Protein AF-A0A8S2S1P1-F1 (afdb_monomer_lite)

Secondary structure (DSSP, 8-state):
----EEEE--HHHHHTT--EEE-----TT-GGG----HHHHHHHH---TT---HHHHHHHHHHTTS---------GGG---PPP-EEEETTEEEES---

Radius of gyration: 19.14 Å; chains: 1; bounding box: 42×31×60 Å

InterPro domains:
  IPR007855 RNA-dependent RNA polymerase [PTHR23079] (1-99)
  IPR057596 RDRP, core domain [PF05183] (1-99)

Sequence (99 aa):
NRQYKYLHHTKSQLRGRQFWFYHHHHDDTDPRKINLSFPEAYKWMGDFDKEKNPAKYAACMALCFTSTTATVQVPEDKVLIGADIEINVNGRTLLFTDG

Foldseek 3Di:
DWDWDFDADDPVCVVVVHGDTDTADDDPVDRVRGDDDPVRVVVVLHDCVVPPDPVVVRVSSVVVVDDDDDDDDDDPVRDDDDDFDWDDDPNDIDTPPPD

Structure (mmCIF, N/CA/C/O backbone):
data_AF-A0A8S2S1P1-F1
#
_entry.id   AF-A0A8S2S1P1-F1
#
loop_
_atom_site.group_PDB
_atom_site.id
_atom_site.type_symbol
_atom_site.label_atom_id
_atom_site.label_alt_id
_atom_site.label_comp_id
_atom_site.label_asym_id
_atom_site.label_entity_id
_atom_site.label_seq_id
_atom_site.pdbx_PDB_ins_code
_atom_site.Cartn_x
_atom_site.Cartn_y
_atom_site.Cartn_z
_atom_site.occupancy
_atom_site.B_iso_or_equiv
_atom_site.auth_seq_id
_atom_site.auth_comp_id
_atom_site.auth_asym_id
_atom_site.auth_atom_id
_atom_site.pdbx_PDB_model_num
ATOM 1 N N . ASN A 1 1 ? 20.403 5.394 -19.483 1.00 76.69 1 ASN A N 1
ATOM 2 C CA . ASN A 1 1 ? 20.378 6.033 -18.147 1.00 76.69 1 ASN A CA 1
ATOM 3 C C . ASN A 1 1 ? 18.968 5.881 -17.581 1.00 76.69 1 ASN A C 1
ATOM 5 O O . ASN A 1 1 ? 18.040 6.137 -18.335 1.00 76.69 1 ASN A O 1
ATOM 9 N N . ARG A 1 2 ? 18.779 5.405 -16.341 1.00 85.81 2 ARG A N 1
ATOM 10 C CA . ARG A 1 2 ? 17.434 5.184 -15.759 1.00 85.81 2 ARG A CA 1
ATOM 11 C C . ARG A 1 2 ? 17.023 6.384 -14.907 1.00 85.81 2 ARG A C 1
ATOM 13 O O . ARG A 1 2 ? 17.799 6.811 -14.058 1.00 85.81 2 ARG A O 1
ATOM 20 N N . GLN A 1 3 ? 15.811 6.904 -15.110 1.00 87.81 3 GLN A N 1
ATOM 21 C CA . GLN A 1 3 ? 15.248 7.957 -14.261 1.00 87.81 3 GLN A CA 1
ATOM 22 C C . GLN A 1 3 ? 14.428 7.333 -13.130 1.00 87.81 3 GLN A C 1
ATOM 24 O O . GLN A 1 3 ? 13.398 6.707 -13.374 1.00 87.81 3 GLN A O 1
ATOM 29 N N . TYR A 1 4 ? 14.878 7.538 -11.898 1.00 91.19 4 TYR A N 1
ATOM 30 C CA . TYR A 1 4 ? 14.164 7.136 -10.693 1.00 91.19 4 TYR A CA 1
ATOM 31 C C . TYR A 1 4 ? 13.400 8.340 -10.140 1.00 91.19 4 TYR A C 1
ATOM 33 O O . TYR A 1 4 ? 13.974 9.424 -10.030 1.00 91.19 4 TYR A O 1
ATOM 41 N N . LYS A 1 5 ? 12.125 8.170 -9.781 1.00 91.62 5 LYS A N 1
ATOM 42 C CA . LYS A 1 5 ? 11.369 9.194 -9.042 1.00 91.62 5 LYS A CA 1
ATOM 43 C C . LYS A 1 5 ? 11.025 8.681 -7.653 1.00 91.62 5 LYS A C 1
ATOM 45 O O . LYS A 1 5 ? 10.918 7.476 -7.432 1.00 91.62 5 LYS A O 1
ATOM 50 N N . TYR A 1 6 ? 10.916 9.610 -6.713 1.00 91.44 6 TYR A N 1
ATOM 51 C CA . TYR A 1 6 ? 10.554 9.303 -5.338 1.00 91.44 6 TYR A CA 1
ATOM 52 C C . TYR A 1 6 ? 9.182 8.619 -5.288 1.00 91.44 6 TYR A C 1
ATOM 54 O O . TYR A 1 6 ? 8.262 9.043 -5.986 1.00 91.44 6 TYR A O 1
ATOM 62 N N . LEU A 1 7 ? 9.071 7.572 -4.472 1.00 89.50 7 LEU A N 1
ATOM 63 C CA . LEU A 1 7 ? 7.833 6.829 -4.267 1.00 89.50 7 LEU A CA 1
ATOM 64 C C . LEU A 1 7 ? 7.320 7.029 -2.838 1.00 89.50 7 LEU A C 1
ATOM 66 O O . LEU A 1 7 ? 6.251 7.604 -2.638 1.00 89.50 7 LEU A O 1
ATOM 70 N N . HIS A 1 8 ? 8.080 6.571 -1.836 1.00 89.81 8 HIS A N 1
ATOM 71 C CA . HIS A 1 8 ? 7.642 6.617 -0.442 1.00 89.81 8 HIS A CA 1
ATOM 72 C C . HIS A 1 8 ? 8.793 6.421 0.573 1.00 89.81 8 HIS A C 1
ATOM 74 O O . HIS A 1 8 ? 9.909 6.052 0.203 1.00 89.81 8 HIS A O 1
ATOM 80 N N . HIS A 1 9 ? 8.525 6.664 1.860 1.00 88.62 9 HIS A N 1
ATOM 81 C CA . HIS A 1 9 ? 9.381 6.295 2.991 1.00 88.62 9 HIS A CA 1
ATOM 82 C C . HIS A 1 9 ? 8.549 6.107 4.267 1.00 88.62 9 HIS A C 1
ATOM 84 O O . HIS A 1 9 ? 7.554 6.794 4.483 1.00 88.62 9 HIS A O 1
ATOM 90 N N . THR A 1 10 ? 9.011 5.245 5.169 1.00 84.75 10 THR A N 1
ATOM 91 C CA . THR A 1 10 ? 8.476 5.119 6.533 1.00 84.75 10 THR A CA 1
ATOM 92 C C . THR A 1 10 ? 9.235 6.003 7.528 1.00 84.75 10 THR A C 1
ATOM 94 O O . THR A 1 10 ? 10.340 6.481 7.260 1.00 84.75 10 THR A O 1
ATOM 97 N N . LYS A 1 11 ? 8.694 6.191 8.741 1.00 82.81 11 LYS A N 1
ATOM 98 C CA . LYS A 1 11 ? 9.359 6.974 9.803 1.00 82.81 11 LYS A CA 1
ATOM 99 C C . LYS A 1 11 ? 10.736 6.413 10.191 1.00 82.81 11 LYS A C 1
ATOM 101 O O . LYS A 1 11 ? 11.654 7.181 10.472 1.00 82.81 11 LYS A O 1
ATOM 106 N N . SER A 1 12 ? 10.896 5.089 10.235 1.00 84.88 12 SER A N 1
ATOM 107 C CA . SER A 1 12 ? 12.187 4.455 10.538 1.00 84.88 12 SER A CA 1
ATOM 108 C C . SER A 1 12 ? 13.194 4.675 9.411 1.00 84.88 12 SER A C 1
ATOM 110 O O . SER A 1 12 ? 14.338 5.030 9.692 1.00 84.88 12 SER A O 1
ATOM 112 N N . GLN A 1 13 ? 12.751 4.559 8.159 1.00 87.31 13 GLN A N 1
ATOM 113 C CA . GLN A 1 13 ? 13.567 4.841 6.980 1.00 87.31 13 GLN A CA 1
ATOM 114 C C . GLN A 1 13 ? 13.993 6.307 6.912 1.00 87.31 13 GLN A C 1
ATOM 116 O O . GLN A 1 13 ? 15.160 6.574 6.644 1.00 87.31 13 GLN A O 1
ATOM 121 N N . LEU A 1 14 ? 13.113 7.252 7.261 1.00 87.81 14 LEU A N 1
ATOM 122 C CA . LEU A 1 14 ? 13.458 8.674 7.311 1.00 87.81 14 LEU A CA 1
ATOM 123 C C . LEU A 1 14 ? 14.622 8.946 8.276 1.00 87.81 14 LEU A C 1
ATOM 125 O O . LEU A 1 14 ? 15.560 9.658 7.921 1.00 87.81 14 LEU A O 1
ATOM 129 N N . ARG A 1 15 ? 14.611 8.326 9.468 1.00 90.56 15 ARG A N 1
ATOM 130 C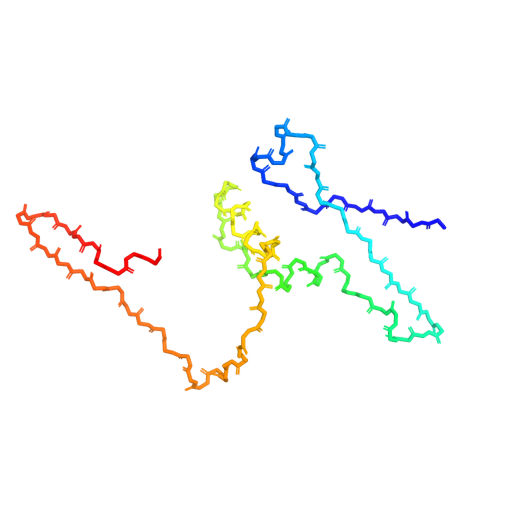 CA . ARG A 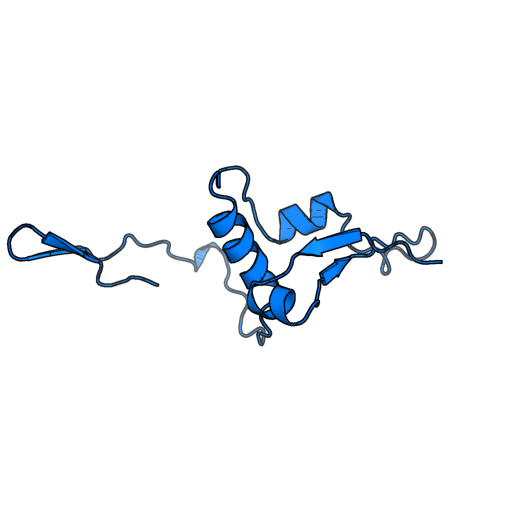1 15 ? 15.727 8.423 10.435 1.00 90.56 15 ARG A CA 1
ATOM 131 C C . ARG A 1 15 ? 17.033 7.873 9.862 1.00 90.56 15 ARG A C 1
ATOM 133 O O . ARG A 1 15 ? 18.091 8.438 10.116 1.00 90.56 15 ARG A O 1
ATOM 140 N N . GLY A 1 16 ? 16.947 6.799 9.080 1.00 93.38 16 GLY A N 1
ATOM 141 C CA . GLY A 1 16 ? 18.078 6.193 8.378 1.00 93.38 16 GLY A CA 1
ATOM 142 C C . GLY A 1 16 ? 18.439 6.855 7.045 1.00 93.38 16 GLY A C 1
ATOM 143 O O . GLY A 1 16 ? 19.345 6.363 6.379 1.00 93.38 16 GLY A O 1
ATOM 144 N N . ARG A 1 17 ? 17.750 7.934 6.633 1.00 92.19 17 ARG A N 1
ATOM 145 C CA . ARG A 1 17 ? 17.884 8.574 5.306 1.00 92.19 17 ARG A CA 1
ATOM 146 C C . ARG A 1 17 ? 17.686 7.596 4.139 1.00 92.19 17 ARG A C 1
ATOM 148 O O . ARG A 1 17 ? 18.346 7.697 3.108 1.00 92.19 17 ARG A O 1
ATOM 155 N N . GLN A 1 18 ? 16.783 6.641 4.315 1.00 91.88 18 GLN A N 1
ATOM 156 C CA . GLN A 1 18 ? 16.402 5.655 3.313 1.00 91.88 18 GLN A CA 1
ATOM 157 C C . GLN A 1 18 ? 15.074 6.054 2.672 1.00 91.88 18 GLN A C 1
ATOM 159 O O . GLN A 1 18 ? 14.160 6.520 3.351 1.00 91.88 18 GLN A O 1
ATOM 164 N N . PHE A 1 19 ? 14.967 5.853 1.362 1.00 91.00 19 PHE A N 1
ATOM 165 C CA . PHE A 1 19 ? 13.783 6.203 0.585 1.00 91.00 19 PHE A CA 1
ATOM 166 C C . PHE A 1 19 ? 13.576 5.168 -0.514 1.00 91.00 19 PHE A C 1
ATOM 168 O O . PHE A 1 19 ? 14.544 4.651 -1.078 1.00 91.00 19 PHE A O 1
ATOM 175 N N . TRP A 1 20 ? 12.318 4.895 -0.845 1.00 90.75 20 TRP A N 1
ATOM 176 C CA . TRP A 1 20 ? 11.979 4.114 -2.023 1.00 90.75 20 TRP A CA 1
ATOM 177 C C . TRP A 1 20 ? 11.865 5.021 -3.237 1.00 90.75 20 TRP A C 1
ATOM 179 O O . TRP A 1 20 ? 11.188 6.052 -3.215 1.00 90.75 20 TRP A O 1
ATOM 189 N N . PHE A 1 21 ? 12.512 4.593 -4.314 1.00 92.19 21 PHE A N 1
ATOM 190 C CA . PHE A 1 21 ? 12.408 5.213 -5.620 1.00 92.19 21 PHE A CA 1
ATOM 191 C C . PHE A 1 21 ? 11.937 4.182 -6.635 1.00 92.19 21 PHE A C 1
ATOM 193 O O . PHE A 1 21 ? 12.305 3.011 -6.565 1.00 92.19 21 PHE A O 1
ATOM 200 N N . TYR A 1 22 ? 11.152 4.640 -7.599 1.00 92.00 22 TYR A N 1
ATOM 201 C CA . TYR A 1 22 ? 10.591 3.809 -8.649 1.00 92.00 22 TYR A CA 1
ATOM 202 C C . TYR A 1 22 ? 11.040 4.306 -10.020 1.00 92.00 22 TYR A C 1
ATOM 204 O O . TYR A 1 22 ? 11.144 5.510 -10.266 1.00 92.00 22 TYR A O 1
ATOM 212 N N . HIS A 1 23 ? 11.335 3.368 -10.911 1.00 91.00 23 HIS A N 1
ATOM 213 C CA . HIS A 1 23 ? 11.670 3.644 -12.299 1.00 91.00 23 HIS A CA 1
ATOM 214 C C . HIS A 1 23 ? 10.639 2.948 -13.174 1.00 91.00 23 HIS A C 1
ATOM 216 O O . HIS A 1 23 ? 10.576 1.719 -13.188 1.00 91.00 23 HIS A O 1
ATOM 222 N N . HIS A 1 24 ? 9.856 3.741 -13.900 1.00 89.75 24 HIS A N 1
ATOM 223 C CA . HIS A 1 24 ? 9.012 3.209 -14.954 1.00 89.75 24 HIS A CA 1
ATOM 224 C C . HIS A 1 24 ? 9.884 2.875 -16.168 1.00 89.75 24 HIS A C 1
ATOM 226 O O . HIS A 1 24 ? 10.630 3.731 -16.650 1.00 89.75 24 HIS A O 1
ATOM 232 N N . HIS A 1 25 ? 9.794 1.634 -16.625 1.00 86.19 25 HIS A N 1
ATOM 233 C CA . HIS A 1 25 ? 10.502 1.101 -17.770 1.00 86.19 25 HIS A CA 1
ATOM 234 C C . HIS A 1 25 ? 9.479 0.673 -18.816 1.00 86.19 25 HIS A C 1
ATOM 236 O O . HIS A 1 25 ? 8.598 -0.138 -18.531 1.00 86.19 25 HIS A O 1
ATOM 242 N N . HIS A 1 26 ? 9.632 1.213 -20.020 1.00 78.75 26 HIS A N 1
ATOM 243 C CA . HIS A 1 26 ? 8.868 0.828 -21.193 1.00 78.75 26 HIS A CA 1
ATOM 244 C C . HIS A 1 26 ? 9.861 0.425 -22.280 1.00 78.75 26 HIS A C 1
ATOM 246 O O . HIS A 1 26 ? 10.769 1.195 -22.595 1.00 78.75 26 HIS A O 1
ATOM 252 N N . ASP A 1 27 ? 9.726 -0.794 -22.794 1.00 78.12 27 ASP A N 1
ATOM 253 C CA . ASP A 1 27 ? 10.562 -1.319 -23.869 1.00 78.12 27 ASP A CA 1
ATOM 254 C C . ASP A 1 27 ? 9.663 -1.633 -25.061 1.00 78.12 27 ASP A C 1
ATOM 256 O O . ASP A 1 27 ? 8.899 -2.598 -25.035 1.00 78.12 27 ASP A O 1
ATOM 260 N N . ASP A 1 28 ? 9.759 -0.807 -26.103 1.00 75.12 28 ASP A N 1
ATOM 261 C CA . ASP A 1 28 ? 8.966 -0.957 -27.328 1.00 75.12 28 ASP A CA 1
ATOM 262 C C . ASP A 1 28 ? 9.321 -2.243 -28.099 1.00 75.12 28 ASP A C 1
ATOM 264 O O . ASP A 1 28 ? 8.589 -2.653 -28.999 1.00 75.12 28 ASP A O 1
ATOM 268 N N . THR A 1 29 ? 10.439 -2.894 -27.755 1.00 79.38 29 THR A N 1
ATOM 269 C CA . THR A 1 29 ? 10.917 -4.124 -28.400 1.00 79.38 29 THR A CA 1
ATOM 270 C C . THR A 1 29 ? 10.580 -5.397 -27.621 1.00 79.38 29 THR A C 1
ATOM 272 O O . THR A 1 29 ? 10.557 -6.478 -28.211 1.00 79.38 29 THR A O 1
ATOM 275 N N . ASP A 1 30 ? 10.277 -5.293 -26.322 1.00 78.56 30 ASP A N 1
ATOM 276 C CA . ASP A 1 30 ? 9.866 -6.419 -25.479 1.00 78.56 30 ASP A CA 1
ATOM 277 C C . ASP A 1 30 ? 8.777 -5.994 -24.475 1.00 78.56 30 ASP A C 1
ATOM 279 O O . ASP A 1 30 ? 9.087 -5.519 -23.376 1.00 78.56 30 ASP A O 1
ATOM 283 N N . PRO A 1 31 ? 7.487 -6.225 -24.786 1.00 72.44 31 PRO A N 1
ATOM 284 C CA . PRO A 1 31 ? 6.381 -5.828 -23.917 1.00 72.44 31 PRO A CA 1
ATOM 285 C C . PRO A 1 31 ? 6.380 -6.548 -22.559 1.00 72.44 31 PRO A C 1
ATOM 287 O O . PRO A 1 31 ? 5.690 -6.119 -21.638 1.00 72.44 31 PRO A O 1
ATOM 290 N N . ARG A 1 32 ? 7.171 -7.617 -22.380 1.00 74.25 32 ARG A N 1
ATOM 291 C CA . ARG A 1 32 ? 7.329 -8.302 -21.082 1.00 74.25 32 ARG A CA 1
ATOM 292 C C . ARG A 1 32 ? 8.248 -7.541 -20.128 1.00 74.25 32 ARG A C 1
ATOM 294 O O . ARG A 1 32 ? 8.311 -7.876 -18.949 1.00 74.25 32 ARG A O 1
ATOM 301 N N . LYS A 1 33 ? 8.966 -6.531 -20.626 1.00 77.12 33 LYS A N 1
ATOM 302 C CA . LYS A 1 33 ? 9.816 -5.627 -19.838 1.00 77.12 33 LYS A CA 1
ATOM 303 C C . LYS A 1 33 ? 9.130 -4.300 -19.529 1.00 77.12 33 LYS A C 1
ATOM 305 O O . LYS A 1 33 ? 9.806 -3.343 -19.156 1.00 77.12 33 LYS A O 1
ATOM 310 N N . ILE A 1 34 ? 7.811 -4.235 -19.663 1.00 86.56 34 ILE A N 1
ATOM 311 C CA . ILE A 1 34 ? 7.015 -3.104 -19.197 1.00 86.56 34 ILE A CA 1
ATOM 312 C C . ILE A 1 34 ? 6.658 -3.329 -17.729 1.00 86.56 34 ILE A C 1
ATOM 314 O O . ILE A 1 34 ? 6.172 -4.393 -17.349 1.00 86.56 34 ILE A O 1
ATOM 318 N N . ASN A 1 35 ? 6.901 -2.321 -16.898 1.00 88.69 35 ASN A N 1
ATOM 319 C CA . ASN A 1 35 ? 6.304 -2.241 -15.568 1.00 88.69 35 ASN A CA 1
ATOM 320 C C . ASN A 1 35 ? 5.234 -1.142 -15.537 1.00 88.69 35 ASN A C 1
ATOM 322 O O . ASN A 1 35 ? 5.073 -0.389 -16.495 1.00 88.69 35 ASN A O 1
ATOM 326 N N . LEU A 1 36 ? 4.487 -1.063 -14.435 1.00 90.56 36 LEU A N 1
ATOM 327 C CA . LEU A 1 36 ? 3.448 -0.050 -14.265 1.00 90.56 36 LEU A CA 1
ATOM 328 C C . LEU A 1 36 ? 4.034 1.361 -14.420 1.00 90.56 36 LEU A C 1
ATOM 330 O O . LEU A 1 36 ? 5.143 1.653 -13.969 1.00 90.56 36 LEU A O 1
ATOM 334 N N . SER A 1 37 ? 3.292 2.266 -15.048 1.00 89.81 37 SER A N 1
ATOM 335 C CA . SER A 1 37 ? 3.583 3.696 -14.948 1.00 89.81 37 SER A CA 1
ATOM 336 C C . SER A 1 37 ? 3.437 4.169 -13.501 1.00 89.81 37 SER A C 1
ATOM 338 O O . SER A 1 37 ? 2.889 3.480 -12.644 1.00 89.81 37 SER A O 1
ATOM 340 N N . PHE A 1 38 ? 3.921 5.375 -13.201 1.00 87.25 38 PHE A N 1
ATOM 341 C CA . PHE A 1 38 ? 3.772 5.944 -11.858 1.00 87.25 38 PHE A CA 1
ATOM 342 C C . PHE A 1 38 ? 2.305 5.992 -11.386 1.00 87.25 38 PHE A C 1
ATOM 344 O O . PHE A 1 38 ? 2.031 5.474 -10.305 1.00 87.25 38 PHE A O 1
ATOM 351 N N . PRO A 1 39 ? 1.352 6.543 -12.166 1.00 87.50 39 PRO A N 1
ATOM 352 C CA . PRO A 1 39 ? -0.060 6.544 -11.779 1.00 87.50 39 PRO A CA 1
ATOM 353 C C . PRO A 1 39 ? -0.637 5.137 -11.587 1.00 87.50 39 PRO A C 1
ATOM 355 O O . PRO A 1 39 ? -1.377 4.899 -10.636 1.00 87.50 39 PRO A O 1
ATOM 358 N N . GLU A 1 40 ? -0.273 4.191 -12.453 1.00 89.69 40 GLU A N 1
ATOM 359 C CA . GLU A 1 40 ? -0.730 2.802 -12.345 1.00 89.69 40 GLU A CA 1
ATOM 360 C C . GLU A 1 40 ? -0.157 2.100 -11.112 1.00 89.69 40 GLU A C 1
ATOM 362 O O . GLU A 1 40 ? -0.874 1.351 -10.456 1.00 89.69 40 GLU A O 1
ATOM 367 N N . ALA A 1 41 ? 1.102 2.370 -10.756 1.00 88.94 41 ALA A N 1
ATOM 368 C CA . ALA A 1 41 ? 1.722 1.843 -9.546 1.00 88.94 41 ALA A CA 1
ATOM 369 C C . ALA A 1 41 ? 1.023 2.367 -8.282 1.00 88.94 41 ALA A C 1
ATOM 371 O O . ALA A 1 41 ? 0.720 1.575 -7.395 1.00 88.94 41 ALA A O 1
ATOM 372 N N . TYR A 1 42 ? 0.695 3.665 -8.216 1.00 86.25 42 TYR A N 1
ATOM 373 C CA . TYR A 1 42 ? -0.092 4.220 -7.104 1.00 86.25 42 TYR A CA 1
ATOM 374 C C . TYR A 1 42 ? -1.481 3.585 -7.023 1.00 86.25 42 TYR A C 1
ATOM 376 O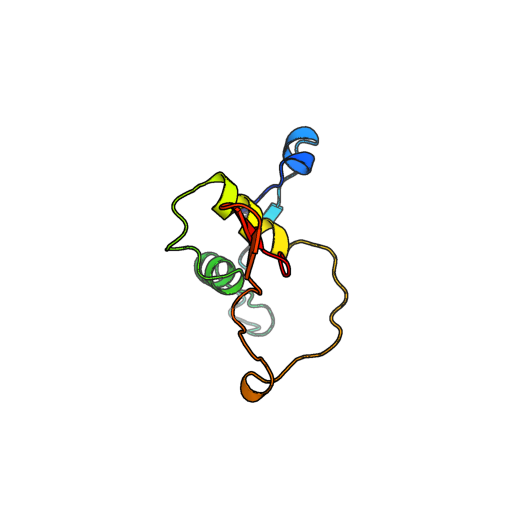 O . TYR A 1 42 ? -1.891 3.165 -5.947 1.00 86.25 42 TYR A O 1
ATOM 384 N N . LYS A 1 43 ? -2.165 3.435 -8.162 1.00 87.88 43 LYS A N 1
ATOM 385 C CA . LYS A 1 43 ? -3.472 2.770 -8.220 1.00 87.88 43 LYS A CA 1
ATOM 386 C C . LYS A 1 43 ? -3.401 1.306 -7.776 1.00 87.88 43 LYS A C 1
ATOM 388 O O . LYS A 1 43 ? -4.318 0.826 -7.120 1.00 87.88 43 LYS A O 1
ATOM 393 N N . TRP A 1 44 ? -2.326 0.599 -8.127 1.00 87.88 44 TRP A N 1
ATOM 394 C CA . TRP A 1 44 ? -2.086 -0.776 -7.687 1.00 87.88 44 TRP A CA 1
ATOM 395 C C . TRP A 1 44 ? -1.848 -0.872 -6.175 1.00 87.88 44 TRP A C 1
ATOM 397 O O . TRP A 1 44 ? -2.322 -1.816 -5.550 1.00 87.88 44 TRP A O 1
ATOM 407 N N . MET A 1 45 ? -1.153 0.104 -5.578 1.00 87.81 45 MET A N 1
ATOM 408 C CA . MET A 1 45 ? -0.949 0.157 -4.124 1.00 87.81 45 MET A CA 1
ATOM 409 C C . MET A 1 45 ? -2.266 0.349 -3.358 1.00 87.81 45 MET A C 1
ATOM 411 O O . MET A 1 45 ? -2.380 -0.100 -2.219 1.00 87.81 45 MET A O 1
ATOM 415 N N . GLY A 1 46 ? -3.252 0.996 -3.976 1.00 85.00 46 GLY A N 1
ATOM 416 C CA . GLY A 1 46 ? -4.598 1.156 -3.441 1.00 85.00 46 GLY A CA 1
ATOM 417 C C . GLY A 1 46 ? -5.257 2.451 -3.903 1.00 85.00 46 GLY A C 1
ATOM 418 O O . GLY A 1 46 ? -4.604 3.357 -4.421 1.00 85.00 46 GLY A O 1
ATOM 419 N N . ASP A 1 47 ? -6.568 2.545 -3.694 1.00 81.88 47 ASP A N 1
ATOM 420 C CA . ASP A 1 47 ? -7.293 3.810 -3.804 1.00 81.88 47 ASP A CA 1
ATOM 421 C C . ASP A 1 47 ? -7.222 4.543 -2.459 1.00 81.88 47 ASP A C 1
ATOM 423 O O . ASP A 1 47 ? -7.774 4.097 -1.449 1.00 81.88 47 ASP A O 1
ATOM 427 N N . PHE A 1 48 ? -6.518 5.672 -2.454 1.00 79.81 48 PHE A N 1
ATOM 428 C CA . PHE A 1 48 ? -6.336 6.519 -1.281 1.00 79.81 48 PHE A CA 1
ATOM 429 C C . PHE A 1 48 ? -6.987 7.899 -1.449 1.00 79.81 48 PHE A C 1
ATOM 431 O O . PHE A 1 48 ? -6.777 8.770 -0.606 1.00 79.81 48 PHE A O 1
ATOM 438 N N . ASP A 1 49 ? -7.804 8.114 -2.488 1.00 81.25 49 ASP A N 1
ATOM 439 C CA . ASP A 1 49 ? -8.358 9.436 -2.832 1.00 81.25 49 ASP A CA 1
ATOM 440 C C . ASP A 1 49 ? -9.262 10.006 -1.727 1.00 81.25 49 ASP A C 1
ATOM 442 O O . ASP A 1 49 ? -9.439 11.219 -1.588 1.00 81.25 49 ASP A O 1
ATOM 446 N N . LYS A 1 50 ? -9.832 9.125 -0.898 1.00 84.00 50 LYS A N 1
ATOM 447 C CA . LYS A 1 50 ? -10.685 9.499 0.238 1.00 84.00 50 LYS A CA 1
ATOM 448 C C . LYS A 1 50 ? -9.898 9.797 1.519 1.00 84.00 50 LYS A C 1
ATOM 450 O O . LYS A 1 50 ? -10.480 10.347 2.458 1.00 84.00 50 LYS A O 1
ATOM 455 N N . GLU A 1 51 ? -8.609 9.458 1.587 1.00 86.88 51 GLU A N 1
ATOM 456 C CA . GLU A 1 51 ? -7.795 9.635 2.790 1.00 86.88 51 GLU A CA 1
ATOM 457 C C . GLU A 1 51 ? -7.193 11.041 2.849 1.00 86.88 51 GLU A C 1
ATOM 459 O O . GLU A 1 51 ? -6.188 11.356 2.216 1.00 86.88 51 GLU A O 1
ATOM 464 N N . LYS A 1 52 ? -7.819 11.910 3.645 1.00 88.56 52 LYS A N 1
ATOM 465 C CA . LYS A 1 52 ? -7.394 13.309 3.788 1.00 88.56 52 LYS A CA 1
ATOM 466 C C . LYS A 1 52 ? -6.261 13.492 4.791 1.00 88.56 52 LYS A C 1
ATOM 468 O O . LYS A 1 52 ? -5.656 14.562 4.815 1.00 88.56 52 LYS A O 1
ATOM 473 N N . ASN A 1 53 ? -5.991 12.504 5.649 1.00 89.75 53 ASN A N 1
ATOM 474 C CA . ASN A 1 53 ? -4.930 12.596 6.642 1.00 89.75 53 ASN A CA 1
ATOM 475 C C . ASN A 1 53 ? -3.590 12.138 6.032 1.00 89.75 53 ASN A C 1
ATOM 477 O O . ASN A 1 53 ? -3.423 10.946 5.765 1.00 89.75 53 ASN A O 1
ATOM 481 N N . PRO A 1 54 ? -2.588 13.031 5.888 1.00 84.50 54 PRO A N 1
ATOM 482 C CA . PRO A 1 54 ? -1.312 12.680 5.262 1.00 84.50 54 PRO A CA 1
ATOM 483 C C . PRO A 1 54 ? -0.540 11.577 5.996 1.00 84.50 54 PRO A C 1
ATOM 485 O O . PRO A 1 54 ? 0.168 10.792 5.367 1.00 84.50 54 PRO A O 1
ATOM 488 N N . ALA A 1 55 ? -0.670 11.498 7.325 1.00 85.12 55 ALA A N 1
ATOM 489 C CA . ALA A 1 55 ? -0.004 10.468 8.116 1.00 85.12 55 ALA A CA 1
ATOM 490 C C . ALA A 1 55 ? -0.649 9.094 7.900 1.00 85.12 55 ALA A C 1
ATOM 492 O O . ALA A 1 55 ? 0.064 8.103 7.751 1.00 85.12 55 ALA A O 1
ATOM 493 N N . LYS A 1 56 ? -1.986 9.041 7.833 1.00 86.62 56 LYS A N 1
ATOM 494 C CA . LYS A 1 56 ? -2.717 7.803 7.539 1.00 86.62 56 LYS A CA 1
ATOM 495 C C . LYS A 1 56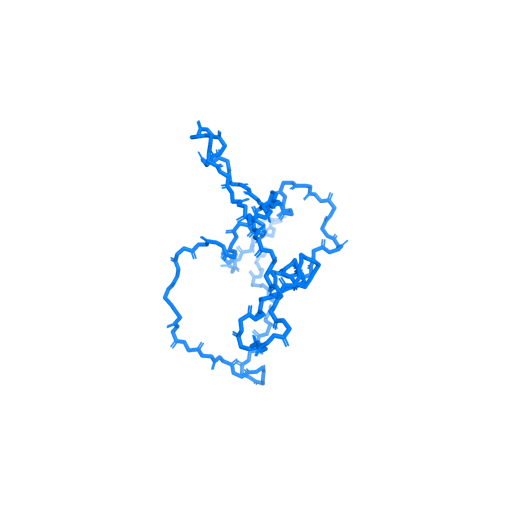 ? -2.477 7.347 6.100 1.00 86.62 56 LYS A C 1
ATOM 497 O O . LYS A 1 56 ? -2.143 6.188 5.890 1.00 86.62 56 LYS A O 1
ATOM 502 N N . TYR A 1 57 ? -2.517 8.275 5.144 1.00 85.81 57 TYR A N 1
ATOM 503 C CA . TYR A 1 57 ? -2.162 8.036 3.743 1.00 85.81 57 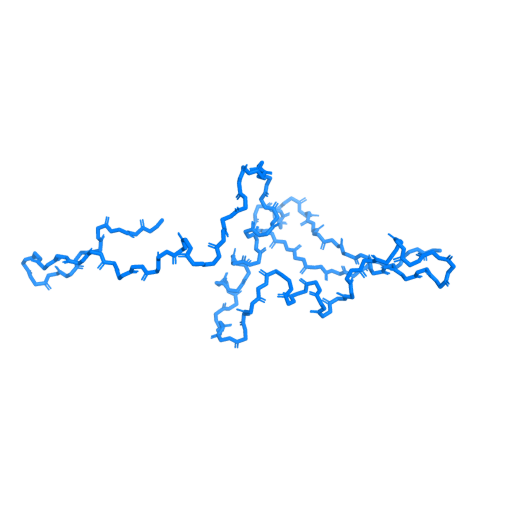TYR A CA 1
ATOM 504 C C . TYR A 1 57 ? -0.771 7.393 3.608 1.00 85.81 57 TYR A C 1
ATOM 506 O O . TYR A 1 57 ? -0.609 6.345 2.984 1.00 85.81 57 TYR A O 1
ATOM 514 N N . ALA A 1 58 ? 0.238 7.983 4.259 1.00 83.62 58 ALA A N 1
ATOM 515 C CA . ALA A 1 58 ? 1.593 7.441 4.292 1.00 83.62 58 ALA A CA 1
ATOM 516 C C . ALA A 1 58 ? 1.650 6.035 4.913 1.00 83.62 58 ALA A C 1
ATOM 518 O O . ALA A 1 58 ? 2.279 5.141 4.353 1.00 83.62 58 ALA A O 1
ATOM 519 N N . ALA A 1 59 ? 0.978 5.820 6.045 1.00 83.94 59 ALA A N 1
ATOM 520 C CA . ALA A 1 59 ? 0.958 4.521 6.712 1.00 83.94 59 ALA A CA 1
ATOM 521 C C . ALA A 1 59 ? 0.325 3.420 5.842 1.00 83.94 59 ALA A C 1
ATOM 523 O O . ALA A 1 59 ? 0.868 2.320 5.783 1.00 83.94 59 ALA A O 1
ATOM 524 N N . CYS A 1 60 ? -0.763 3.715 5.124 1.00 84.31 60 CYS A N 1
ATOM 525 C CA . CYS A 1 60 ? -1.405 2.757 4.222 1.00 84.31 60 CYS A CA 1
ATOM 526 C C . CYS A 1 60 ? -0.498 2.373 3.046 1.00 84.31 60 CYS A C 1
ATOM 528 O O . CYS A 1 60 ? -0.334 1.189 2.768 1.00 84.31 60 CYS A O 1
ATOM 530 N N . MET A 1 61 ? 0.168 3.341 2.407 1.00 87.00 61 MET A N 1
ATOM 531 C CA . MET A 1 61 ? 1.145 3.044 1.350 1.00 87.00 61 MET A CA 1
ATOM 532 C C . MET A 1 61 ? 2.315 2.187 1.848 1.00 87.00 61 MET A C 1
ATOM 534 O O . MET A 1 61 ? 2.825 1.350 1.106 1.00 87.00 61 MET A O 1
ATOM 538 N N . ALA A 1 62 ? 2.755 2.382 3.094 1.00 85.06 62 ALA A N 1
ATOM 539 C CA . ALA A 1 62 ? 3.850 1.612 3.675 1.00 85.06 62 ALA A CA 1
ATOM 540 C C . ALA A 1 62 ? 3.551 0.103 3.763 1.00 85.06 62 ALA A C 1
ATOM 542 O O . ALA A 1 62 ? 4.488 -0.697 3.704 1.00 85.06 62 ALA A O 1
ATOM 543 N N . LEU A 1 63 ? 2.275 -0.296 3.856 1.00 84.81 63 LEU A N 1
ATOM 544 C CA . LEU A 1 63 ? 1.864 -1.704 3.919 1.00 84.81 63 LEU A CA 1
ATOM 545 C C . LEU A 1 63 ? 2.300 -2.488 2.673 1.00 84.81 63 LEU A C 1
ATOM 547 O O . LEU A 1 63 ? 2.743 -3.631 2.797 1.00 84.81 63 LEU A O 1
ATOM 551 N N . CYS A 1 64 ? 2.281 -1.852 1.498 1.00 86.75 64 CYS A N 1
ATOM 552 C CA . CYS A 1 64 ? 2.669 -2.459 0.220 1.00 86.75 64 CYS A CA 1
ATOM 553 C C . CYS A 1 64 ? 4.157 -2.842 0.134 1.00 86.75 64 CYS A C 1
ATOM 555 O O . CYS A 1 64 ? 4.548 -3.573 -0.772 1.00 86.75 64 CYS A O 1
ATOM 557 N N . PHE A 1 65 ? 4.997 -2.341 1.042 1.00 83.44 65 PHE A N 1
ATOM 558 C CA . PHE A 1 65 ? 6.447 -2.568 1.029 1.00 83.44 65 PHE A CA 1
ATOM 559 C C . PHE A 1 65 ? 6.928 -3.446 2.183 1.00 83.44 65 PHE A C 1
ATOM 561 O O . PHE A 1 65 ? 8.133 -3.582 2.413 1.00 83.44 65 PHE A O 1
ATOM 568 N N . THR A 1 66 ? 5.996 -4.019 2.941 1.00 80.75 66 THR A N 1
ATOM 569 C CA . THR A 1 66 ? 6.338 -4.995 3.968 1.00 80.75 66 THR A CA 1
ATOM 570 C C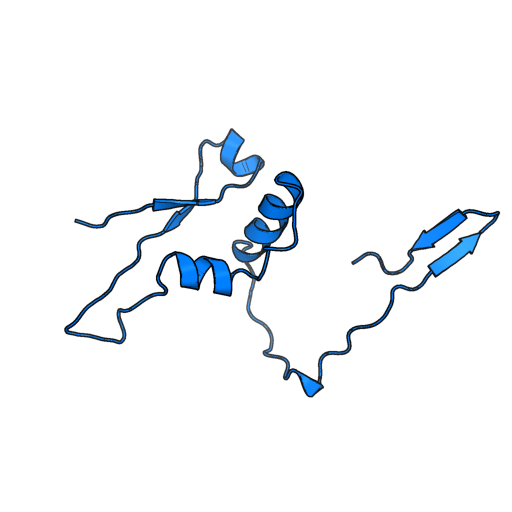 . THR A 1 66 ? 6.814 -6.285 3.305 1.00 80.75 66 THR A C 1
ATOM 572 O O . THR A 1 66 ? 6.244 -6.754 2.319 1.00 80.75 66 THR A O 1
ATOM 575 N N . SER A 1 67 ? 7.899 -6.859 3.826 1.00 83.75 67 SER A N 1
ATOM 576 C CA . SER A 1 67 ? 8.384 -8.151 3.348 1.00 83.75 67 SER A CA 1
ATOM 577 C C . SER A 1 67 ? 7.396 -9.227 3.783 1.00 83.75 67 SER A C 1
ATOM 579 O O . SER A 1 67 ? 7.358 -9.589 4.957 1.00 83.75 67 SER A O 1
ATOM 581 N N . THR A 1 68 ? 6.606 -9.731 2.844 1.00 86.44 68 THR A N 1
ATOM 582 C CA . THR A 1 68 ? 5.599 -10.767 3.082 1.00 86.44 68 THR A CA 1
ATOM 583 C C . THR A 1 68 ? 5.826 -11.948 2.147 1.00 86.44 68 THR A C 1
ATOM 585 O O . THR A 1 68 ? 6.369 -11.802 1.051 1.00 86.44 68 THR A O 1
ATOM 588 N N . THR A 1 69 ? 5.423 -13.136 2.590 1.00 89.75 69 THR A N 1
ATOM 589 C CA . THR A 1 69 ? 5.388 -14.331 1.743 1.00 89.75 69 THR A CA 1
ATOM 590 C C . THR A 1 69 ? 3.967 -14.493 1.231 1.00 89.75 69 THR A C 1
ATOM 592 O O . THR A 1 69 ? 3.042 -14.609 2.032 1.00 89.75 69 THR A O 1
ATOM 595 N N . ALA A 1 70 ? 3.782 -14.508 -0.090 1.00 89.50 70 ALA A N 1
ATOM 596 C CA . ALA A 1 70 ? 2.480 -14.802 -0.680 1.00 89.50 70 ALA A CA 1
ATOM 597 C C . ALA A 1 70 ? 2.046 -16.227 -0.295 1.00 89.50 70 ALA A C 1
ATOM 599 O O . ALA A 1 70 ? 2.799 -17.179 -0.502 1.00 89.50 70 ALA A O 1
ATOM 600 N N . THR A 1 71 ? 0.851 -16.368 0.281 1.00 93.44 71 THR A N 1
ATOM 601 C CA . THR A 1 71 ? 0.337 -17.653 0.780 1.00 93.44 71 THR A CA 1
ATOM 602 C C . THR A 1 71 ? -0.698 -18.251 -0.165 1.00 93.44 71 THR A C 1
ATOM 604 O O . THR A 1 71 ? -0.474 -19.307 -0.747 1.00 93.44 71 THR A O 1
ATOM 607 N N . VAL A 1 72 ? -1.830 -17.575 -0.340 1.00 93.19 72 VAL A N 1
ATOM 608 C CA . VAL A 1 72 ? -2.939 -18.031 -1.177 1.00 93.19 72 VAL A CA 1
ATOM 609 C C . VAL A 1 72 ? -3.636 -16.834 -1.805 1.00 93.19 72 VAL A C 1
ATOM 611 O O . VAL A 1 72 ? -3.815 -15.798 -1.168 1.00 93.19 72 VAL A O 1
ATOM 614 N N . GLN A 1 73 ? -4.039 -16.982 -3.064 1.00 92.31 73 GLN A N 1
ATOM 615 C CA . GLN A 1 73 ? -4.924 -16.028 -3.712 1.00 92.31 73 GLN A CA 1
ATOM 616 C C . GLN A 1 73 ? -6.368 -16.434 -3.416 1.00 92.31 73 GLN A C 1
ATOM 618 O O . GLN A 1 73 ? -6.807 -17.512 -3.813 1.00 92.31 73 GLN A O 1
ATOM 623 N N . VAL A 1 74 ? -7.087 -15.585 -2.686 1.00 92.69 74 VAL A N 1
ATOM 624 C CA . VAL A 1 74 ? -8.482 -15.832 -2.310 1.00 92.69 74 VAL A CA 1
ATOM 625 C C . VAL A 1 74 ? -9.397 -15.208 -3.371 1.00 92.69 74 VAL A C 1
ATOM 627 O O . VAL A 1 74 ? -9.250 -14.018 -3.653 1.00 92.69 74 VAL A O 1
ATOM 630 N N . PRO A 1 75 ? -10.317 -15.978 -3.982 1.00 93.88 75 PRO A N 1
ATOM 631 C CA . PRO A 1 75 ? -11.340 -15.431 -4.869 1.00 93.88 75 PRO A CA 1
ATOM 632 C C . PRO A 1 75 ? -12.238 -14.418 -4.151 1.00 93.88 75 PRO A C 1
ATOM 634 O O . PRO A 1 75 ? -12.513 -14.565 -2.961 1.00 93.88 75 PRO A O 1
ATOM 637 N N . GLU A 1 76 ? -12.731 -13.414 -4.873 1.00 90.12 76 GLU A N 1
ATOM 638 C CA . GLU A 1 76 ? -13.540 -12.335 -4.287 1.00 90.12 76 GLU A CA 1
ATOM 639 C C . GLU A 1 76 ? -14.830 -12.854 -3.626 1.00 90.12 76 GLU A C 1
ATOM 641 O O . GLU A 1 76 ? -15.188 -12.404 -2.542 1.00 90.12 76 GLU A O 1
ATOM 646 N N . ASP A 1 77 ? -15.464 -13.890 -4.188 1.00 94.25 77 ASP A N 1
ATOM 647 C CA . ASP A 1 77 ? -16.655 -14.546 -3.620 1.00 94.25 77 ASP A CA 1
ATOM 648 C C . ASP A 1 77 ? -16.383 -15.303 -2.306 1.00 94.25 77 ASP A C 1
ATOM 650 O O . ASP A 1 77 ? -17.312 -15.768 -1.643 1.00 94.25 77 ASP A O 1
ATOM 654 N N . LYS A 1 78 ? -15.109 -15.449 -1.927 1.00 92.56 78 LYS A N 1
ATOM 655 C CA . LYS A 1 78 ? -14.663 -16.077 -0.677 1.00 92.56 78 LYS A CA 1
ATOM 656 C C . LYS A 1 78 ? -14.211 -15.063 0.372 1.00 92.56 78 LYS A C 1
ATOM 658 O O . LYS A 1 78 ? -13.818 -15.476 1.461 1.00 92.56 78 LYS A O 1
ATOM 663 N N . VAL A 1 79 ? -14.276 -13.763 0.078 1.00 92.75 79 VAL A N 1
ATOM 664 C CA . VAL A 1 79 ? -13.956 -12.694 1.029 1.00 92.75 79 VAL A CA 1
ATOM 665 C C . VAL A 1 79 ? -15.248 -12.180 1.659 1.00 92.75 79 VAL A C 1
ATOM 667 O O . VAL A 1 79 ? -16.134 -11.675 0.977 1.00 92.75 79 VAL A O 1
ATOM 670 N N . LEU A 1 80 ? -15.355 -12.293 2.983 1.00 91.00 80 LEU A N 1
ATOM 671 C CA . LEU A 1 80 ? -16.459 -11.720 3.752 1.00 91.00 80 LEU A CA 1
ATOM 672 C C . LEU A 1 80 ? -15.972 -10.457 4.462 1.00 91.00 80 LEU A C 1
ATOM 674 O O . LEU A 1 80 ? -15.067 -10.523 5.291 1.00 91.00 80 LEU A O 1
ATOM 678 N N . ILE A 1 81 ? -16.588 -9.317 4.151 1.00 87.25 81 ILE A N 1
ATOM 679 C CA . ILE A 1 81 ? -16.356 -8.059 4.866 1.00 87.25 81 ILE A CA 1
ATOM 680 C C . ILE A 1 81 ? -17.386 -7.983 5.996 1.00 87.25 81 ILE A C 1
ATOM 682 O O . ILE A 1 81 ? -18.566 -7.724 5.755 1.00 87.25 81 ILE A O 1
ATOM 686 N N . GLY A 1 82 ? -16.946 -8.287 7.216 1.00 85.62 82 GLY A N 1
ATOM 687 C CA . GLY A 1 82 ? -17.772 -8.231 8.423 1.00 85.62 82 GLY A CA 1
ATOM 688 C C . GLY A 1 82 ? -17.748 -6.854 9.084 1.00 85.62 82 GLY A C 1
ATOM 689 O O . GLY A 1 82 ? -16.800 -6.092 8.909 1.00 85.62 82 GLY A O 1
ATOM 690 N N . ALA A 1 83 ? -18.794 -6.547 9.851 1.00 85.94 83 ALA A N 1
ATOM 691 C CA . ALA A 1 83 ? -18.768 -5.430 10.790 1.00 85.94 83 ALA A CA 1
ATOM 692 C C . ALA A 1 83 ? -17.958 -5.809 12.037 1.00 85.94 83 ALA A C 1
ATOM 694 O O . ALA A 1 83 ? -17.924 -6.984 12.416 1.00 85.94 83 ALA A O 1
ATOM 695 N N . ASP A 1 84 ? -17.358 -4.812 12.682 1.00 87.12 84 ASP A N 1
ATOM 696 C CA . ASP A 1 84 ? -16.658 -5.025 13.942 1.00 87.12 84 ASP A CA 1
ATOM 697 C C . ASP A 1 84 ? -17.613 -5.464 15.055 1.00 87.12 84 ASP A C 1
ATOM 699 O O . ASP A 1 84 ? -18.785 -5.076 15.106 1.00 87.12 84 ASP A O 1
ATOM 703 N N . ILE A 1 85 ? -17.101 -6.282 15.975 1.00 87.62 85 ILE A N 1
ATOM 704 C CA . ILE A 1 85 ? -17.847 -6.684 17.165 1.00 87.62 85 ILE A CA 1
ATOM 705 C C . ILE A 1 85 ? -17.701 -5.584 18.214 1.00 87.62 85 ILE A C 1
ATOM 707 O O . ILE A 1 85 ? -16.621 -5.370 18.770 1.00 87.62 85 ILE A O 1
ATOM 711 N N . GLU A 1 86 ? -18.811 -4.915 18.513 1.00 91.06 86 GLU A N 1
ATOM 712 C CA . GLU A 1 86 ? -18.888 -3.850 19.508 1.00 91.06 86 GLU A CA 1
ATOM 713 C C . GLU A 1 86 ? -19.642 -4.306 20.763 1.00 91.06 86 GLU A C 1
ATOM 715 O O . GLU A 1 86 ? -20.705 -4.924 20.681 1.00 91.06 86 GLU A O 1
ATOM 720 N N . ILE A 1 87 ? -19.123 -3.962 21.945 1.00 87.38 87 ILE A N 1
ATOM 721 C CA . ILE A 1 87 ? -19.812 -4.188 23.224 1.00 87.38 87 ILE A CA 1
ATOM 722 C C . ILE A 1 87 ? -19.887 -2.875 23.997 1.00 87.38 87 ILE A C 1
ATOM 724 O O . ILE A 1 87 ? -18.891 -2.165 24.138 1.00 87.38 87 ILE A O 1
ATOM 728 N N . ASN A 1 88 ? -21.063 -2.560 24.542 1.00 87.06 88 ASN A N 1
ATOM 729 C CA . ASN A 1 88 ? -21.222 -1.434 25.454 1.00 87.06 88 ASN A CA 1
ATOM 730 C C . ASN A 1 88 ? -21.014 -1.892 26.902 1.00 87.06 88 ASN A C 1
ATOM 732 O O . ASN A 1 88 ? -21.764 -2.725 27.411 1.00 87.06 88 ASN A O 1
ATOM 736 N N . VAL A 1 89 ? -20.008 -1.335 27.573 1.00 86.69 89 VAL A N 1
ATOM 737 C CA . VAL A 1 89 ? -19.733 -1.589 28.991 1.00 86.69 89 VAL A CA 1
ATOM 738 C C . VAL A 1 89 ? -19.718 -0.254 29.720 1.00 86.69 89 VAL A C 1
ATOM 740 O O . VAL A 1 89 ? -18.869 0.598 29.457 1.00 86.69 89 VAL A O 1
ATOM 743 N N . ASN A 1 90 ? -20.657 -0.062 30.651 1.00 84.69 90 ASN A N 1
ATOM 744 C CA . ASN A 1 90 ? -20.760 1.146 31.479 1.00 84.69 90 ASN A CA 1
ATOM 745 C C . ASN A 1 90 ? -20.751 2.461 30.665 1.00 84.69 90 ASN A C 1
ATOM 747 O O . ASN A 1 90 ? -20.102 3.433 31.053 1.00 84.69 90 ASN A O 1
ATOM 751 N N . GLY A 1 91 ? -21.436 2.488 29.515 1.00 87.81 91 GLY A N 1
ATOM 752 C CA . GLY A 1 91 ? -21.527 3.672 28.654 1.00 87.81 91 GLY A CA 1
ATOM 753 C C . GLY A 1 91 ? -20.324 3.899 27.733 1.00 87.81 91 GLY A C 1
ATOM 754 O O . GLY A 1 91 ? -20.275 4.922 27.053 1.00 87.81 91 GLY A O 1
ATOM 755 N N . ARG A 1 92 ? -19.361 2.970 27.678 1.00 85.31 92 ARG A N 1
ATOM 756 C CA . ARG A 1 92 ? -18.252 2.983 26.712 1.00 85.31 92 ARG A CA 1
ATOM 757 C C . ARG A 1 92 ? -18.435 1.870 25.687 1.00 85.31 92 ARG A C 1
ATOM 759 O O . ARG A 1 92 ? -18.630 0.719 26.071 1.00 85.31 92 ARG A O 1
ATOM 766 N N . THR A 1 93 ? -18.334 2.210 24.405 1.00 88.50 93 THR A N 1
ATOM 767 C CA . THR A 1 93 ? -18.273 1.226 23.317 1.00 88.50 93 THR A CA 1
ATOM 768 C C . THR A 1 93 ? -16.843 0.721 23.181 1.00 88.50 93 THR A C 1
ATOM 770 O O . THR A 1 93 ? -15.916 1.511 23.007 1.00 88.50 93 THR A O 1
ATOM 773 N N . LEU A 1 94 ? -16.670 -0.590 23.295 1.00 85.06 94 LEU A N 1
ATOM 774 C CA . LEU A 1 94 ? -15.410 -1.290 23.085 1.00 85.06 94 LEU A CA 1
ATOM 775 C C . LEU A 1 94 ? -15.493 -2.064 21.768 1.00 85.06 94 LEU A C 1
ATOM 777 O O . LEU A 1 94 ? -16.456 -2.802 21.562 1.00 85.06 94 LEU A O 1
ATOM 781 N N . LEU A 1 95 ? -14.484 -1.899 20.914 1.00 85.19 95 LEU A N 1
ATOM 782 C CA . LEU A 1 95 ? -14.289 -2.671 19.685 1.00 85.19 95 LEU A CA 1
ATOM 783 C C . LEU A 1 95 ? -13.432 -3.893 20.025 1.00 85.19 95 LEU A C 1
ATOM 785 O O . LEU A 1 95 ? -12.317 -3.741 20.517 1.00 85.19 95 LEU A O 1
ATOM 789 N N . PHE A 1 96 ? -13.972 -5.094 19.827 1.00 81.38 96 PHE A N 1
ATOM 790 C CA . PHE A 1 96 ? -13.302 -6.356 20.173 1.00 81.38 96 PHE A CA 1
ATOM 791 C C . PHE A 1 96 ? -12.529 -6.979 19.010 1.00 81.38 96 PHE A C 1
ATOM 793 O O . PHE A 1 96 ? -11.708 -7.864 19.235 1.00 81.38 96 PHE A O 1
ATOM 800 N N . THR A 1 97 ? -12.806 -6.546 17.783 1.00 82.50 97 THR A N 1
ATOM 801 C CA . THR A 1 97 ? -12.170 -7.038 16.556 1.00 82.50 97 THR A CA 1
ATOM 802 C C . THR A 1 97 ? -11.354 -5.942 15.883 1.00 82.50 97 THR A C 1
ATOM 804 O O . THR A 1 97 ? -11.402 -5.819 14.664 1.00 82.50 97 THR A O 1
ATOM 807 N N . ASP A 1 98 ? -10.628 -5.123 16.654 1.00 76.56 98 ASP A N 1
ATOM 808 C CA . ASP A 1 98 ? -9.669 -4.221 16.022 1.00 76.56 98 ASP A CA 1
ATOM 809 C C . ASP A 1 98 ? -8.553 -5.056 15.370 1.00 76.56 98 ASP A C 1
ATOM 811 O O . ASP A 1 98 ? -7.970 -5.951 15.982 1.00 76.56 98 ASP A O 1
ATOM 815 N N . GLY A 1 99 ? -8.415 -4.877 14.053 1.00 62.78 99 GLY A N 1
ATOM 816 C CA . GLY A 1 99 ? -7.586 -5.721 13.186 1.00 62.78 99 GLY A CA 1
ATOM 817 C C . GLY A 1 99 ? -6.092 -5.677 13.474 1.00 62.78 99 GLY A C 1
ATOM 818 O O . GLY A 1 99 ? -5.604 -4.671 14.037 1.00 62.78 99 GLY A O 1
#

Organism: NCBI:txid392030

pLDDT: mean 86.4, std 5.21, range [62.78, 94.25]